Protein AF-A0A2D6XAU9-F1 (afdb_monomer)

Solvent-accessible surface area (backbone atoms only — not comparable to full-atom values): 3701 Å² total; per-residue (Å²): 132,85,80,64,62,50,73,66,53,53,49,52,50,52,50,53,49,49,52,48,53,53,52,52,55,51,49,52,53,38,43,76,72,69,46,88,53,66,69,60,53,53,50,49,53,53,51,47,51,52,51,51,49,51,43,51,76,46,53,62,78,81,124

Secondary structure (DSSP, 8-state):
---PPPHHHHHHHHHHHHHHHHHHHHHHHHHHTT---HHHHHHHHHHHHHHHHHHHHH-----

Structure (mmCIF, N/CA/C/O backbone):
data_AF-A0A2D6XAU9-F1
#
_entry.id   AF-A0A2D6XAU9-F1
#
loop_
_atom_site.group_PDB
_atom_site.id
_atom_site.type_symbol
_atom_site.label_atom_id
_atom_site.label_alt_id
_atom_site.label_comp_id
_atom_site.label_asym_id
_atom_site.label_entity_id
_atom_site.label_seq_id
_atom_site.pdbx_PDB_ins_code
_atom_site.Cartn_x
_atom_site.Cartn_y
_atom_site.Cartn_z
_atom_site.occupancy
_atom_site.B_iso_or_equiv
_atom_site.auth_seq_id
_atom_site.auth_comp_id
_atom_site.auth_asym_id
_atom_site.auth_atom_id
_atom_site.pdbx_PDB_model_num
ATOM 1 N N . MET A 1 1 ? 10.655 6.000 -28.667 1.00 40.59 1 MET A N 1
ATOM 2 C CA . MET A 1 1 ? 11.562 5.263 -27.761 1.00 40.59 1 MET A CA 1
ATOM 3 C C . MET A 1 1 ? 10.717 4.615 -26.679 1.00 40.59 1 MET A C 1
ATOM 5 O O . MET A 1 1 ? 10.100 5.334 -25.904 1.00 40.59 1 MET A O 1
ATOM 9 N N . THR A 1 2 ? 10.612 3.288 -26.654 1.00 52.66 2 THR A N 1
ATOM 10 C CA . THR A 1 2 ? 9.988 2.565 -25.536 1.00 52.66 2 THR A CA 1
ATOM 11 C C . THR A 1 2 ? 10.966 2.576 -24.368 1.00 52.66 2 THR A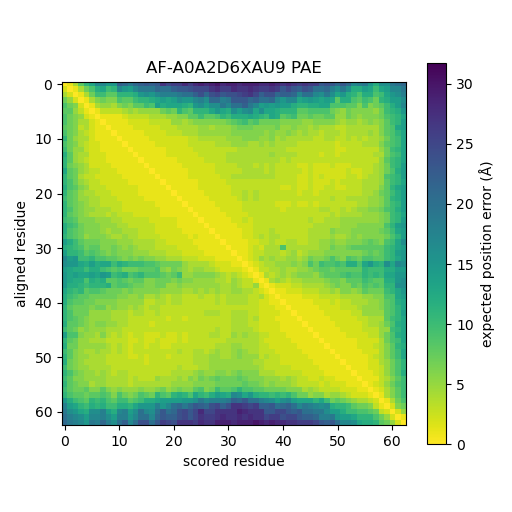 C 1
ATOM 13 O O . THR A 1 2 ? 11.874 1.748 -24.306 1.00 52.66 2 THR A O 1
ATOM 16 N N . VAL A 1 3 ? 10.832 3.564 -23.479 1.00 61.06 3 VAL A N 1
ATOM 17 C CA . VAL A 1 3 ? 11.555 3.580 -22.201 1.00 61.06 3 VAL A CA 1
ATOM 18 C C . VAL A 1 3 ? 11.180 2.287 -21.489 1.00 61.06 3 VAL A C 1
ATOM 20 O O . VAL A 1 3 ? 10.015 2.082 -21.182 1.00 61.06 3 VAL A O 1
ATOM 23 N N . SER A 1 4 ? 12.129 1.375 -21.331 1.00 66.06 4 SER A N 1
ATOM 24 C CA . SER A 1 4 ? 11.931 0.139 -20.576 1.00 66.06 4 SER A CA 1
ATOM 25 C C . SER A 1 4 ? 12.525 0.375 -19.198 1.00 66.06 4 SER A C 1
ATOM 27 O O . SER A 1 4 ? 13.635 0.897 -19.105 1.00 66.06 4 SER A O 1
ATOM 29 N N . LEU A 1 5 ? 11.790 0.048 -18.137 1.00 68.00 5 LEU A N 1
ATOM 30 C CA . LEU A 1 5 ? 12.330 0.157 -16.784 1.00 68.00 5 LEU A CA 1
ATOM 31 C C . LEU A 1 5 ? 13.514 -0.797 -16.632 1.00 68.00 5 LEU A C 1
ATOM 33 O O . LEU A 1 5 ? 13.461 -1.947 -17.081 1.00 68.00 5 LEU A O 1
ATOM 37 N N . SER A 1 6 ? 14.571 -0.328 -15.976 1.00 79.88 6 SER A N 1
ATOM 38 C CA . SER A 1 6 ? 15.699 -1.190 -15.642 1.00 79.88 6 SER A CA 1
ATOM 39 C C . SER A 1 6 ? 15.262 -2.218 -14.598 1.00 79.88 6 SER A C 1
ATOM 41 O O . SER A 1 6 ? 14.294 -2.015 -13.860 1.00 79.88 6 SER A O 1
ATOM 43 N N . LYS A 1 7 ? 16.004 -3.326 -14.474 1.00 78.94 7 LYS A N 1
ATOM 44 C CA . LYS A 1 7 ? 15.765 -4.305 -13.397 1.00 78.94 7 LYS A CA 1
ATOM 45 C C . LYS A 1 7 ? 15.769 -3.638 -12.016 1.00 78.94 7 LYS A C 1
ATOM 47 O O . LYS A 1 7 ? 14.940 -3.979 -11.181 1.00 78.94 7 LYS A O 1
ATOM 52 N N . GLU A 1 8 ? 16.652 -2.663 -11.807 1.00 83.38 8 GLU A N 1
ATOM 53 C CA . GLU A 1 8 ? 16.720 -1.871 -10.574 1.00 83.38 8 GLU A CA 1
ATOM 54 C C . GLU A 1 8 ? 15.445 -1.061 -10.321 1.00 83.38 8 GLU A C 1
ATOM 56 O O . GLU A 1 8 ? 14.958 -1.023 -9.194 1.00 83.38 8 GLU A O 1
ATOM 61 N N . ASP A 1 9 ? 14.844 -0.474 -11.357 1.00 83.38 9 ASP A N 1
ATOM 62 C CA . ASP A 1 9 ? 13.595 0.274 -11.208 1.00 83.38 9 ASP A CA 1
ATOM 63 C C . ASP A 1 9 ? 12.421 -0.654 -10.875 1.00 83.38 9 ASP A C 1
ATOM 65 O O . ASP A 1 9 ? 11.577 -0.320 -10.045 1.00 83.38 9 ASP A O 1
ATOM 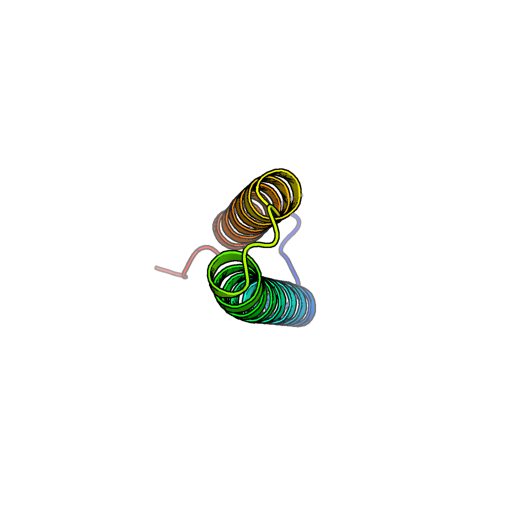69 N N . ILE A 1 10 ? 12.389 -1.860 -11.454 1.00 82.69 10 ILE A N 1
ATOM 70 C CA . ILE A 1 10 ? 11.396 -2.887 -11.106 1.00 82.69 10 ILE A CA 1
ATOM 71 C C . ILE A 1 10 ? 11.550 -3.309 -9.638 1.00 82.69 10 ILE A C 1
ATOM 73 O O . ILE A 1 10 ? 10.547 -3.467 -8.940 1.00 82.69 10 ILE A O 1
ATOM 77 N N . VAL A 1 11 ? 12.787 -3.474 -9.155 1.00 87.62 11 VAL A N 1
ATOM 78 C CA . VAL A 1 11 ? 13.065 -3.774 -7.741 1.00 87.62 11 VAL A CA 1
ATOM 79 C C . VAL A 1 11 ? 12.582 -2.633 -6.846 1.00 87.62 11 VAL A C 1
ATOM 81 O O . VAL A 1 11 ? 11.844 -2.902 -5.904 1.00 87.62 11 VAL A O 1
ATOM 84 N N . ARG A 1 12 ? 12.886 -1.372 -7.179 1.00 88.31 12 ARG A N 1
ATOM 85 C CA . ARG A 1 12 ? 12.400 -0.193 -6.435 1.00 88.31 12 ARG A CA 1
ATOM 86 C C . ARG A 1 12 ? 10.874 -0.110 -6.393 1.00 88.31 12 ARG A C 1
ATOM 88 O O . ARG A 1 12 ? 10.310 0.207 -5.353 1.00 88.31 12 ARG A O 1
ATOM 95 N N . ILE A 1 13 ? 10.192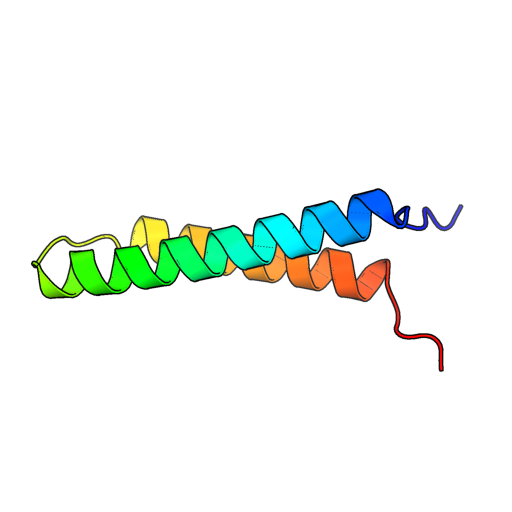 -0.426 -7.495 1.00 87.44 13 ILE A N 1
ATOM 96 C CA . ILE A 1 13 ? 8.722 -0.464 -7.530 1.00 87.44 13 ILE A CA 1
ATOM 97 C C . ILE A 1 13 ? 8.180 -1.581 -6.635 1.00 87.44 13 ILE A C 1
ATOM 99 O O . ILE A 1 13 ? 7.194 -1.371 -5.932 1.00 87.44 13 ILE A O 1
ATOM 103 N N . ASN A 1 14 ? 8.798 -2.765 -6.645 1.00 88.62 14 ASN A N 1
ATOM 104 C CA . ASN A 1 14 ? 8.390 -3.858 -5.761 1.00 88.62 14 ASN A CA 1
ATOM 105 C C . ASN A 1 14 ? 8.604 -3.508 -4.284 1.00 88.62 14 ASN A C 1
ATOM 107 O O . ASN A 1 14 ? 7.730 -3.802 -3.473 1.00 88.62 14 ASN A O 1
ATOM 111 N N . ASP A 1 15 ? 9.722 -2.864 -3.956 1.00 92.25 15 ASP A N 1
ATOM 112 C CA . ASP A 1 15 ? 10.034 -2.405 -2.602 1.00 92.25 15 ASP A CA 1
ATO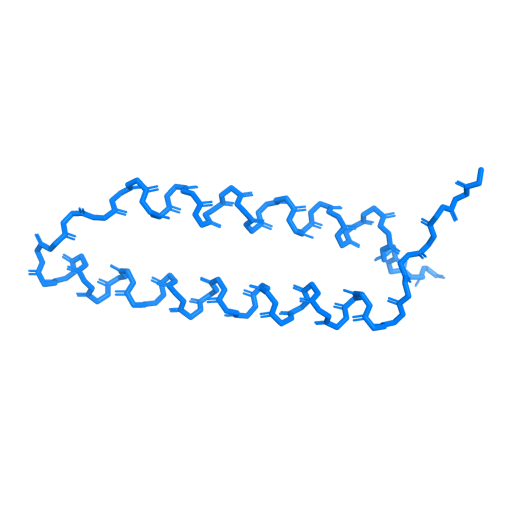M 113 C C . ASP A 1 15 ? 9.013 -1.361 -2.123 1.00 92.25 15 ASP A C 1
ATOM 115 O O . ASP A 1 15 ? 8.393 -1.521 -1.074 1.00 92.25 15 ASP A O 1
ATOM 119 N N . ALA A 1 16 ? 8.700 -0.376 -2.972 1.00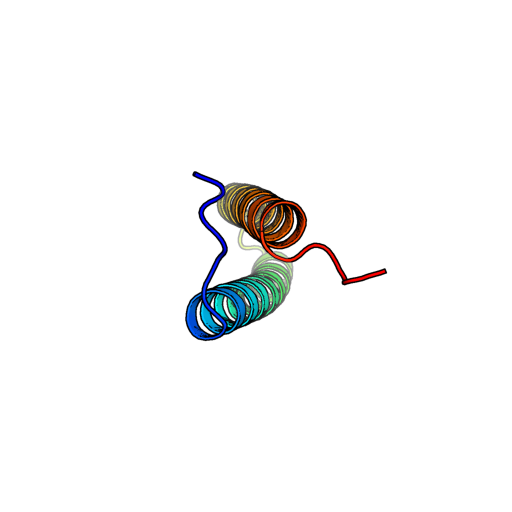 90.06 16 ALA A N 1
ATOM 120 C CA . ALA A 1 16 ? 7.661 0.612 -2.696 1.00 90.06 16 ALA A CA 1
ATOM 121 C C . ALA A 1 16 ? 6.270 -0.026 -2.505 1.00 90.06 16 ALA A C 1
ATOM 123 O O . ALA A 1 16 ? 5.526 0.365 -1.607 1.00 90.06 16 ALA A O 1
ATOM 124 N N . LEU A 1 17 ? 5.910 -1.034 -3.309 1.00 90.50 17 LEU A N 1
ATOM 125 C CA . LEU A 1 17 ? 4.658 -1.782 -3.134 1.00 90.50 17 LEU A CA 1
ATOM 126 C C . LEU A 1 17 ? 4.635 -2.571 -1.815 1.00 90.50 17 LEU A C 1
ATOM 128 O O . LEU A 1 17 ? 3.589 -2.643 -1.167 1.00 90.50 17 LEU A O 1
ATOM 132 N N . ALA A 1 18 ? 5.767 -3.146 -1.402 1.00 91.94 18 ALA A N 1
ATOM 133 C CA . ALA A 1 18 ? 5.884 -3.839 -0.123 1.00 91.94 18 ALA A CA 1
ATOM 134 C C . ALA A 1 18 ? 5.733 -2.864 1.055 1.00 91.94 18 ALA A C 1
ATOM 136 O O . ALA A 1 18 ? 4.942 -3.130 1.960 1.00 91.94 18 ALA A O 1
ATOM 137 N N . ALA A 1 19 ? 6.389 -1.703 0.994 1.00 92.88 19 ALA A N 1
ATOM 138 C CA . ALA A 1 19 ? 6.254 -0.644 1.991 1.00 92.88 19 ALA A CA 1
ATOM 139 C C . ALA A 1 19 ? 4.808 -0.127 2.106 1.00 92.88 19 ALA A C 1
ATOM 141 O O . ALA A 1 19 ? 4.307 0.066 3.212 1.00 92.88 19 ALA A O 1
ATOM 142 N N . ILE A 1 20 ? 4.092 0.034 0.984 1.00 91.12 20 ILE A N 1
ATOM 143 C CA . ILE A 1 20 ? 2.669 0.421 1.003 1.00 91.12 20 ILE A CA 1
ATOM 144 C C . ILE A 1 20 ? 1.811 -0.647 1.691 1.00 91.12 20 ILE A C 1
ATOM 146 O O . ILE A 1 20 ? 0.892 -0.311 2.442 1.00 91.12 20 ILE A O 1
ATOM 150 N N . LYS A 1 21 ? 2.094 -1.932 1.458 1.00 90.88 21 LYS A N 1
ATOM 151 C CA . LYS A 1 21 ? 1.375 -3.031 2.114 1.00 90.88 21 LYS A CA 1
ATOM 152 C C . LYS A 1 21 ? 1.599 -3.027 3.628 1.00 90.88 21 LYS A C 1
ATOM 154 O O . LYS A 1 21 ? 0.638 -3.221 4.370 1.00 90.88 21 LYS A O 1
ATOM 159 N N . ASP A 1 22 ? 2.829 -2.782 4.065 1.00 92.56 22 ASP A N 1
ATOM 160 C CA . ASP A 1 22 ? 3.175 -2.678 5.485 1.00 92.56 22 ASP A CA 1
ATOM 161 C C . ASP A 1 22 ? 2.480 -1.472 6.140 1.00 92.56 22 ASP A C 1
ATOM 163 O O . ASP A 1 22 ? 1.759 -1.616 7.127 1.00 92.56 22 ASP A O 1
ATOM 167 N N . ALA A 1 23 ? 2.533 -0.307 5.486 1.00 90.19 23 ALA A N 1
ATOM 168 C CA . ALA A 1 23 ? 1.836 0.895 5.93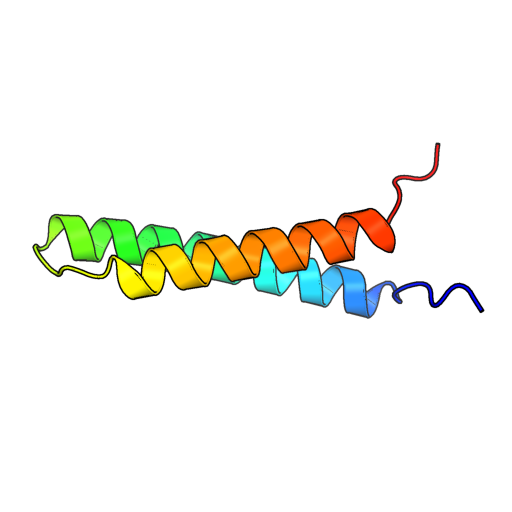5 1.00 90.19 23 ALA A CA 1
ATOM 169 C C . ALA A 1 23 ? 0.316 0.683 6.057 1.00 90.19 23 ALA A C 1
ATOM 171 O O . ALA A 1 23 ? -0.296 1.133 7.024 1.00 90.19 23 ALA A O 1
ATOM 172 N N . LYS A 1 24 ? -0.314 -0.044 5.122 1.00 89.25 24 LYS A N 1
ATOM 173 C CA . LYS A 1 24 ? -1.736 -0.416 5.227 1.00 89.25 24 LYS A CA 1
ATOM 174 C C . LYS A 1 24 ? -2.019 -1.315 6.434 1.00 89.25 24 LYS A C 1
ATOM 176 O O . LYS A 1 24 ? -3.065 -1.153 7.058 1.00 89.25 24 LYS A O 1
ATOM 181 N N . ALA A 1 25 ? -1.121 -2.238 6.778 1.00 90.69 25 ALA A N 1
ATOM 182 C CA . ALA A 1 25 ? -1.280 -3.075 7.967 1.00 90.69 25 ALA A CA 1
ATOM 183 C C . ALA A 1 25 ? -1.242 -2.234 9.255 1.00 90.69 25 ALA A C 1
ATOM 185 O O . ALA A 1 25 ? -2.081 -2.423 10.138 1.00 90.69 25 ALA A O 1
ATOM 186 N N . GLU A 1 26 ? -0.351 -1.243 9.328 1.00 90.25 26 GLU A N 1
ATOM 187 C CA . GLU A 1 26 ? -0.307 -0.294 10.447 1.00 90.25 26 GLU A CA 1
ATOM 188 C C . GLU A 1 26 ? -1.541 0.619 10.486 1.00 90.25 26 GLU A C 1
ATOM 190 O O . GLU A 1 26 ? -2.085 0.870 11.562 1.00 90.25 26 GLU A O 1
ATOM 195 N N . LEU A 1 27 ? -2.062 1.050 9.329 1.00 89.81 27 LEU A N 1
ATOM 196 C CA . LEU A 1 27 ? -3.330 1.787 9.269 1.00 89.81 27 LEU A CA 1
ATOM 197 C C . LEU A 1 27 ? -4.498 0.974 9.836 1.00 89.81 27 LEU A C 1
ATOM 199 O O . LEU A 1 27 ? -5.356 1.540 10.511 1.00 89.81 27 LEU A O 1
ATOM 203 N N . VAL A 1 28 ? -4.538 -0.341 9.598 1.00 89.00 28 VAL A N 1
ATOM 204 C CA . VAL A 1 28 ? -5.562 -1.219 10.185 1.00 89.00 28 VAL A CA 1
ATOM 205 C C . VAL A 1 28 ? -5.445 -1.241 11.709 1.00 89.00 28 VAL A C 1
ATOM 207 O O . VAL A 1 28 ? -6.458 -1.074 12.387 1.00 89.00 28 VAL A O 1
ATOM 210 N N . LYS A 1 29 ? -4.230 -1.368 12.259 1.00 89.81 29 LYS A N 1
ATOM 211 C CA . LYS A 1 29 ? -4.007 -1.304 13.715 1.00 89.81 29 LYS A CA 1
ATOM 212 C C . LYS A 1 29 ? -4.426 0.048 14.294 1.00 89.81 29 LYS A C 1
ATOM 214 O O . LYS A 1 29 ? -5.105 0.103 15.314 1.00 89.81 29 LYS A O 1
ATOM 219 N N . ALA A 1 30 ? -4.087 1.142 13.618 1.00 89.38 30 ALA A N 1
ATOM 220 C CA . ALA A 1 30 ? -4.471 2.484 14.040 1.00 89.38 30 ALA A CA 1
ATOM 221 C C . ALA A 1 30 ? -5.996 2.701 13.990 1.00 89.38 30 ALA A C 1
ATOM 223 O O . ALA A 1 30 ? -6.563 3.279 14.917 1.00 89.38 30 ALA A O 1
ATOM 224 N N . LYS A 1 31 ? -6.684 2.170 12.968 1.00 88.69 31 LYS A N 1
ATOM 225 C CA . LYS A 1 31 ? -8.155 2.164 12.894 1.00 88.69 31 LYS A CA 1
ATOM 226 C C . LYS A 1 31 ? -8.782 1.362 14.032 1.00 88.69 31 LYS A C 1
ATOM 228 O O . LYS A 1 31 ? -9.759 1.815 14.620 1.00 88.69 31 LYS A O 1
ATOM 233 N N . GLN A 1 32 ? -8.212 0.205 14.371 1.00 88.88 32 GLN A N 1
ATOM 234 C CA . GLN A 1 32 ? -8.644 -0.594 15.526 1.00 88.88 32 GLN A CA 1
ATOM 235 C C . GLN A 1 32 ? -8.446 0.152 16.852 1.00 88.88 32 GLN A C 1
ATOM 237 O O . GLN A 1 32 ? -9.255 0.000 17.761 1.00 88.88 32 GLN A O 1
ATOM 242 N N . ALA A 1 33 ? -7.424 1.005 16.940 1.00 91.06 33 ALA A N 1
ATOM 243 C CA . ALA A 1 33 ? -7.196 1.905 18.068 1.00 91.06 33 ALA A CA 1
ATOM 244 C C . ALA A 1 33 ? -8.103 3.159 18.067 1.00 91.06 33 ALA A C 1
ATOM 246 O O . ALA A 1 33 ? -7.958 4.017 18.934 1.00 91.06 33 ALA A O 1
ATOM 247 N N . GLY A 1 34 ? -9.029 3.292 17.109 1.00 90.19 34 GLY A N 1
ATOM 248 C CA . GLY A 1 34 ? -9.959 4.422 17.013 1.00 90.19 34 GLY A CA 1
ATOM 249 C C . GLY A 1 34 ? -9.398 5.661 16.307 1.00 90.19 34 GLY A C 1
ATOM 250 O O . GLY A 1 34 ? -10.055 6.702 16.278 1.00 90.19 34 GLY A O 1
ATOM 251 N N . ILE A 1 35 ? -8.207 5.575 15.706 1.00 89.31 35 ILE A N 1
ATOM 252 C CA . ILE A 1 35 ? -7.601 6.676 14.953 1.00 89.31 35 ILE A CA 1
ATOM 253 C C . ILE A 1 35 ? -8.148 6.658 13.519 1.00 89.31 35 ILE A C 1
ATOM 255 O O . ILE A 1 35 ? -7.928 5.715 12.755 1.00 89.31 35 ILE A O 1
ATOM 259 N N . SER A 1 36 ? -8.856 7.718 13.125 1.00 85.25 36 SER A N 1
ATOM 260 C CA . SER A 1 36 ? -9.367 7.857 11.755 1.00 85.25 36 SER A CA 1
ATOM 261 C C . SER A 1 36 ? -8.273 8.314 10.792 1.00 85.25 36 SER A C 1
ATOM 263 O O . SER A 1 36 ? -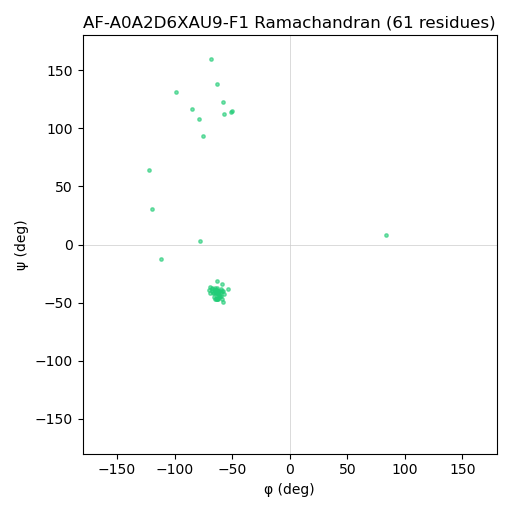7.888 9.479 10.787 1.00 85.25 36 SER A O 1
ATOM 265 N N . LEU A 1 37 ? -7.819 7.401 9.930 1.00 87.25 37 LEU A N 1
ATOM 266 C CA . LEU A 1 37 ? -6.761 7.635 8.935 1.00 87.25 37 LEU A CA 1
ATOM 267 C C . LEU A 1 37 ? -7.251 7.425 7.485 1.00 87.25 37 LEU A C 1
ATOM 269 O O . LEU A 1 37 ? -6.490 7.023 6.605 1.00 87.25 37 LEU A O 1
ATOM 273 N N . ASN A 1 38 ? -8.535 7.685 7.214 1.00 84.62 38 ASN A N 1
ATOM 274 C CA . ASN A 1 38 ? -9.168 7.420 5.908 1.00 84.62 38 ASN A CA 1
ATOM 275 C C . ASN A 1 38 ? -8.498 8.160 4.733 1.00 84.62 38 ASN A C 1
ATOM 277 O O . ASN A 1 38 ? -8.405 7.618 3.629 1.00 84.62 38 ASN A O 1
ATOM 281 N N . ASN A 1 39 ? -7.985 9.371 4.971 1.00 86.69 39 ASN A N 1
ATOM 282 C CA . ASN A 1 39 ? -7.250 10.134 3.958 1.00 86.69 39 ASN A CA 1
ATOM 283 C C . ASN A 1 39 ? -5.913 9.463 3.602 1.00 86.69 39 ASN A C 1
ATOM 285 O 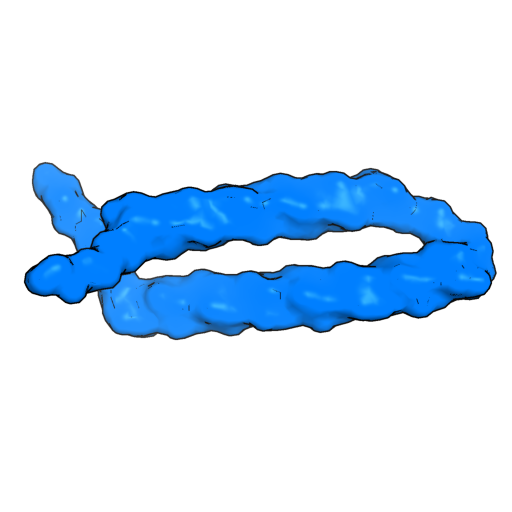O . ASN A 1 39 ? -5.548 9.387 2.429 1.00 86.69 39 ASN A O 1
ATOM 289 N N . GLN A 1 40 ? -5.201 8.928 4.599 1.00 87.00 40 GLN A N 1
ATOM 290 C CA . GLN A 1 40 ? -3.934 8.220 4.385 1.00 87.00 40 GLN A CA 1
ATOM 291 C C . GLN A 1 40 ? -4.152 6.880 3.684 1.00 87.00 40 GLN A C 1
ATOM 293 O O . GLN A 1 40 ? -3.396 6.542 2.779 1.00 87.00 40 GLN A O 1
ATOM 298 N N . GLU A 1 41 ? -5.218 6.156 4.026 1.00 87.19 41 GLU A N 1
ATOM 299 C CA . GLU A 1 41 ? -5.580 4.916 3.332 1.00 87.19 41 GLU A CA 1
ATOM 300 C C . GLU A 1 41 ? -5.892 5.156 1.851 1.00 87.19 41 GLU A C 1
ATOM 302 O O . GLU A 1 41 ? -5.396 4.431 0.987 1.00 87.19 41 GLU A O 1
ATOM 307 N N . SER A 1 42 ? -6.665 6.203 1.550 1.00 89.12 42 SER A N 1
ATOM 308 C CA . SER A 1 42 ? -7.009 6.559 0.169 1.00 89.12 42 SER A CA 1
ATOM 309 C C . SER A 1 42 ? -5.768 6.954 -0.636 1.00 89.12 42 SER A C 1
ATOM 311 O O . SER A 1 42 ? -5.600 6.499 -1.767 1.00 89.12 42 SER A O 1
ATOM 313 N N . SER A 1 43 ? -4.859 7.727 -0.031 1.00 90.12 43 SER A N 1
ATOM 314 C CA . SER A 1 43 ? -3.584 8.104 -0.653 1.00 90.12 43 SER A CA 1
ATOM 315 C C . SER A 1 43 ? -2.702 6.882 -0.945 1.00 90.12 43 SER A C 1
ATOM 317 O O . SER A 1 43 ? -2.223 6.719 -2.068 1.00 90.12 43 SER A O 1
ATOM 319 N N . LEU A 1 44 ? -2.561 5.958 0.015 1.00 89.62 44 LEU A N 1
ATOM 320 C CA . LEU A 1 44 ? -1.800 4.716 -0.175 1.00 89.62 44 LEU A CA 1
ATOM 321 C C . LEU A 1 44 ? -2.412 3.816 -1.256 1.00 89.62 44 LEU A C 1
ATOM 323 O O . LEU A 1 44 ? -1.686 3.214 -2.047 1.00 89.62 44 LEU A O 1
ATOM 327 N N . LEU A 1 45 ? -3.744 3.721 -1.322 1.00 90.44 45 LEU A N 1
ATOM 328 C CA . LEU A 1 45 ? -4.440 2.988 -2.382 1.00 90.44 45 LEU A CA 1
ATOM 329 C C . LEU A 1 45 ? -4.179 3.591 -3.764 1.00 90.44 45 LEU A C 1
ATOM 331 O O . LEU A 1 45 ? -3.993 2.854 -4.733 1.00 90.44 45 LEU A O 1
ATOM 335 N N . GLU A 1 46 ? -4.162 4.916 -3.875 1.00 92.44 46 GLU A N 1
ATOM 336 C CA . GLU A 1 46 ? -3.884 5.579 -5.145 1.00 92.44 46 GLU A CA 1
ATOM 337 C C . GLU A 1 46 ? -2.422 5.392 -5.577 1.00 92.44 46 GLU A C 1
ATOM 339 O O . GLU A 1 46 ? -2.155 5.080 -6.740 1.00 92.44 46 GLU A O 1
ATOM 344 N N . GLN A 1 47 ? -1.480 5.496 -4.636 1.00 89.06 47 GLN A N 1
ATOM 345 C CA . GLN A 1 47 ? -0.061 5.227 -4.878 1.00 89.06 47 GLN A CA 1
ATOM 346 C C . GLN A 1 47 ? 0.180 3.780 -5.327 1.00 89.06 47 GLN A C 1
ATOM 348 O O . GLN A 1 47 ? 0.881 3.556 -6.316 1.00 89.06 47 GLN A O 1
ATOM 353 N N . GLU A 1 48 ? -0.458 2.802 -4.678 1.00 90.50 48 GLU A N 1
ATOM 354 C CA . GLU A 1 48 ? -0.387 1.390 -5.073 1.00 90.50 48 GLU A CA 1
ATOM 355 C C . GLU A 1 48 ? -0.891 1.180 -6.505 1.00 90.50 48 GLU A C 1
ATOM 357 O O . GLU A 1 48 ? -0.221 0.537 -7.315 1.00 90.50 48 GLU A O 1
ATOM 362 N N . LYS A 1 49 ? -2.044 1.769 -6.855 1.00 90.31 49 LYS A N 1
ATOM 363 C CA . LYS A 1 49 ? -2.604 1.686 -8.212 1.00 90.31 49 LYS A CA 1
ATOM 364 C C . LYS A 1 49 ? -1.656 2.273 -9.254 1.00 90.31 49 LYS A C 1
ATOM 366 O O . LYS A 1 49 ? -1.455 1.655 -10.299 1.00 90.31 49 LYS A O 1
ATOM 371 N N . ARG A 1 50 ? -1.055 3.436 -8.975 1.00 89.25 50 ARG A N 1
ATOM 372 C CA . ARG A 1 50 ? -0.089 4.086 -9.877 1.00 89.25 50 ARG A CA 1
ATOM 373 C C . ARG A 1 50 ? 1.155 3.218 -10.072 1.00 89.25 50 ARG A C 1
ATOM 375 O O . ARG A 1 50 ? 1.544 2.976 -11.211 1.00 89.25 50 ARG A O 1
ATOM 382 N N . LEU A 1 51 ? 1.734 2.687 -8.995 1.00 87.19 51 LEU A N 1
ATOM 383 C CA . LEU A 1 51 ? 2.910 1.812 -9.068 1.00 87.19 51 LEU A CA 1
ATOM 384 C C . LEU A 1 51 ? 2.616 0.495 -9.797 1.00 87.19 51 LEU A C 1
ATOM 386 O O . LEU A 1 51 ? 3.427 0.052 -10.609 1.00 87.19 51 LEU A O 1
ATOM 390 N N . LEU A 1 52 ? 1.442 -0.107 -9.582 1.00 87.50 52 LEU A N 1
ATOM 391 C CA . LEU A 1 52 ? 1.005 -1.290 -10.328 1.00 87.50 52 LEU A CA 1
ATOM 392 C C . LEU A 1 52 ? 0.795 -0.993 -11.815 1.00 87.50 52 LEU A C 1
ATOM 394 O O . LEU A 1 52 ? 1.153 -1.821 -12.652 1.00 87.50 52 LEU A O 1
ATOM 398 N N . ALA A 1 53 ? 0.238 0.171 -12.156 1.00 86.81 53 ALA A N 1
ATOM 399 C CA . ALA A 1 53 ? 0.081 0.594 -13.543 1.00 86.81 53 ALA A CA 1
ATOM 400 C C . ALA A 1 53 ? 1.445 0.780 -14.221 1.00 86.81 53 ALA A C 1
ATOM 402 O O . ALA A 1 53 ? 1.666 0.225 -15.295 1.00 86.81 53 ALA A O 1
ATOM 403 N N . ILE A 1 54 ? 2.384 1.461 -13.558 1.00 83.19 54 ILE A N 1
ATOM 404 C CA . ILE A 1 54 ? 3.767 1.618 -14.031 1.00 83.19 54 ILE A CA 1
ATOM 405 C C . ILE A 1 54 ? 4.408 0.237 -14.226 1.00 83.19 54 ILE A C 1
ATOM 407 O O . ILE A 1 54 ? 4.914 -0.066 -15.305 1.00 83.19 54 ILE A O 1
ATOM 411 N N . LYS A 1 55 ? 4.309 -0.654 -13.235 1.00 81.56 55 LYS A N 1
ATOM 412 C CA . LYS A 1 55 ? 4.830 -2.021 -13.348 1.00 81.56 55 LYS A CA 1
ATOM 413 C C . LYS A 1 55 ? 4.221 -2.775 -14.533 1.00 81.56 55 LYS A C 1
ATOM 415 O O . LYS A 1 55 ? 4.953 -3.440 -15.249 1.00 81.56 55 LYS A O 1
ATOM 420 N N . ARG A 1 56 ? 2.912 -2.669 -14.780 1.00 81.44 56 ARG A N 1
ATOM 421 C CA . ARG A 1 56 ? 2.250 -3.334 -15.919 1.00 81.44 56 ARG A CA 1
ATOM 422 C C . ARG A 1 56 ? 2.685 -2.780 -17.274 1.00 81.44 56 ARG A C 1
ATOM 424 O O . ARG A 1 56 ? 2.880 -3.561 -18.196 1.00 81.44 56 ARG A O 1
ATOM 431 N N . VAL A 1 57 ? 2.822 -1.460 -17.393 1.00 79.62 57 VAL A N 1
ATOM 432 C CA . VAL A 1 57 ? 3.207 -0.797 -18.650 1.00 79.62 57 VAL A CA 1
ATOM 433 C C . VAL A 1 57 ? 4.645 -1.140 -19.036 1.00 79.62 57 VAL A C 1
ATOM 435 O O . VAL A 1 57 ? 4.937 -1.344 -20.211 1.00 79.62 57 VAL A O 1
ATOM 438 N N . TYR A 1 58 ? 5.536 -1.230 -18.050 1.00 71.31 58 TYR A N 1
ATOM 439 C CA . TYR A 1 58 ? 6.976 -1.305 -18.290 1.00 71.31 58 TYR A CA 1
ATOM 440 C C . TYR A 1 58 ? 7.622 -2.652 -17.944 1.00 71.31 58 TYR A C 1
ATOM 442 O O . TYR A 1 58 ? 8.754 -2.902 -18.349 1.00 71.31 58 TYR A O 1
ATOM 450 N N . ALA A 1 59 ? 6.916 -3.529 -17.232 1.00 66.19 59 ALA A N 1
ATOM 451 C CA . ALA A 1 59 ? 7.269 -4.932 -17.050 1.00 66.19 59 ALA A CA 1
ATOM 452 C C . ALA A 1 59 ? 6.119 -5.826 -17.549 1.00 66.19 59 ALA A C 1
ATOM 454 O O . ALA A 1 59 ? 5.506 -6.541 -16.745 1.00 66.19 59 ALA A O 1
ATOM 455 N N . PRO A 1 60 ? 5.788 -5.800 -18.858 1.00 56.41 60 PRO A N 1
ATOM 456 C CA . PRO A 1 60 ? 4.928 -6.828 -19.417 1.00 56.41 60 PRO A CA 1
ATOM 457 C C . PRO A 1 60 ? 5.619 -8.166 -19.162 1.00 56.41 60 PRO A C 1
ATOM 459 O O . PRO A 1 60 ? 6.786 -8.351 -19.521 1.00 56.41 60 PRO A O 1
ATOM 462 N N . ALA A 1 61 ? 4.928 -9.079 -18.477 1.00 49.09 61 ALA A N 1
ATOM 463 C CA . ALA A 1 61 ? 5.362 -10.463 -18.404 1.00 49.09 61 ALA A CA 1
ATOM 464 C C . ALA A 1 61 ? 5.623 -10.904 -19.847 1.00 49.09 61 ALA A C 1
ATOM 466 O O . ALA A 1 61 ? 4.709 -10.858 -20.669 1.00 49.09 61 ALA A O 1
ATOM 467 N N . ARG A 1 62 ? 6.885 -11.206 -20.174 1.00 44.78 62 ARG A N 1
ATOM 468 C CA . ARG A 1 62 ? 7.235 -11.817 -21.457 1.00 44.78 62 ARG A CA 1
ATOM 469 C C . ARG A 1 62 ? 6.313 -13.029 -21.625 1.00 44.78 62 ARG A C 1
ATOM 471 O O . ARG A 1 62 ? 6.381 -13.939 -20.799 1.00 44.78 62 ARG A O 1
ATOM 478 N N . ALA A 1 63 ? 5.427 -12.95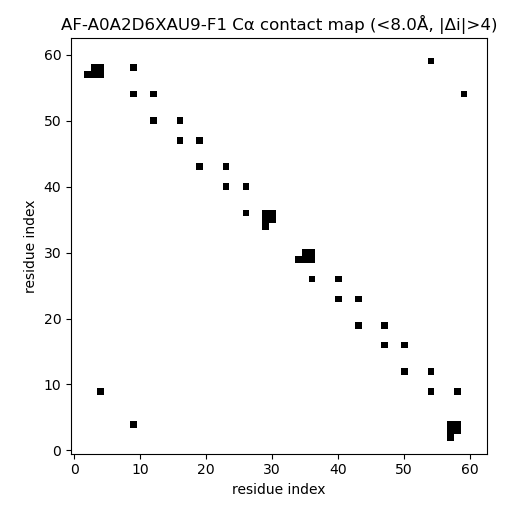5 -22.617 1.00 39.31 63 ALA A N 1
ATOM 479 C CA . ALA A 1 63 ? 4.797 -14.122 -23.217 1.00 39.31 63 ALA A CA 1
ATOM 480 C C . ALA A 1 63 ? 5.873 -14.997 -23.872 1.00 39.31 63 ALA A C 1
ATOM 482 O O . ALA A 1 63 ? 6.908 -14.424 -24.299 1.00 39.31 63 ALA A O 1
#

Mean predicted aligned error: 6.5 Å

Nearest PDB structures (foldseek):
  5uhg-assembly1_F  TM=6.710E-01  e=7.069E+00  Mycobacterium tuberculosis H37Rv

Sequence (63 aa):
MTVSLSKEDIVRINDALAAIKDAKAELVKAKQAGISLNNQESSLLEQEKRLLAIKRVYAPARA

Radius of gyration: 14.7 Å; Cα contacts (8 Å, |Δi|>4): 24; chains: 1; bounding box: 27×24×46 Å

pLDDT: mean 82.39, std 13.36, range [39.31, 92.88]

Foldseek 3Di:
DLPADDPVRLVVLVVLLVVLVVVVVVVVVCVVVVHDPVVVVVVSVVVNVVSVVVCCSRVPPDD